Protein AF-A0A1H1JXV8-F1 (afdb_monomer_lite)

Secondary structure (DSSP, 8-state):
---HHHHHHHHHHHH-GGGS-TT-HHHHHHHHTTSEEEPPTTSSSPPEEE-HHHHHHHHHH--

Structure (mmCIF, N/CA/C/O backbone):
data_AF-A0A1H1JXV8-F1
#
_entry.id   AF-A0A1H1JXV8-F1
#
loop_
_atom_site.group_PDB
_atom_site.id
_atom_site.type_symbol
_atom_site.label_atom_id
_atom_site.label_alt_id
_atom_site.label_comp_id
_atom_site.label_asym_id
_atom_site.label_entity_id
_atom_site.label_seq_id
_atom_site.pdbx_PDB_ins_code
_atom_site.Cartn_x
_atom_site.Cartn_y
_atom_site.Cartn_z
_atom_site.occupancy
_atom_site.B_iso_or_equiv
_atom_site.auth_seq_id
_atom_site.auth_comp_id
_atom_site.auth_asym_id
_atom_site.auth_atom_id
_atom_site.pdbx_PDB_model_num
ATOM 1 N N . MET A 1 1 ? -5.991 4.276 11.739 1.00 82.56 1 MET A N 1
ATOM 2 C CA . MET A 1 1 ? -7.221 3.965 10.975 1.00 82.56 1 MET A CA 1
ATOM 3 C C . MET A 1 1 ? -6.986 4.422 9.550 1.00 82.56 1 MET A C 1
ATOM 5 O O . MET A 1 1 ? -6.356 5.459 9.402 1.00 82.56 1 MET A O 1
ATOM 9 N N . LEU A 1 2 ? -7.421 3.657 8.546 1.00 87.88 2 LEU A N 1
ATOM 10 C CA . LEU A 1 2 ? -7.298 4.083 7.151 1.00 87.88 2 LEU A CA 1
ATOM 11 C C . LEU A 1 2 ? -8.331 5.166 6.832 1.00 87.88 2 LEU A C 1
ATOM 13 O O . LEU A 1 2 ? -9.489 5.069 7.241 1.00 87.88 2 LEU A O 1
ATOM 17 N N . SER A 1 3 ? -7.909 6.171 6.081 1.00 93.31 3 SER A N 1
ATOM 18 C CA . SER A 1 3 ? -8.782 7.123 5.407 1.00 93.31 3 SER A CA 1
ATOM 19 C C . SER A 1 3 ? -9.526 6.459 4.243 1.00 93.31 3 SER A C 1
ATOM 21 O O . SER A 1 3 ? -9.122 5.415 3.725 1.00 93.31 3 SER A O 1
ATOM 23 N N . LEU A 1 4 ? -10.602 7.099 3.774 1.00 91.69 4 LEU A N 1
ATOM 24 C CA . LEU A 1 4 ? -11.345 6.639 2.597 1.00 91.6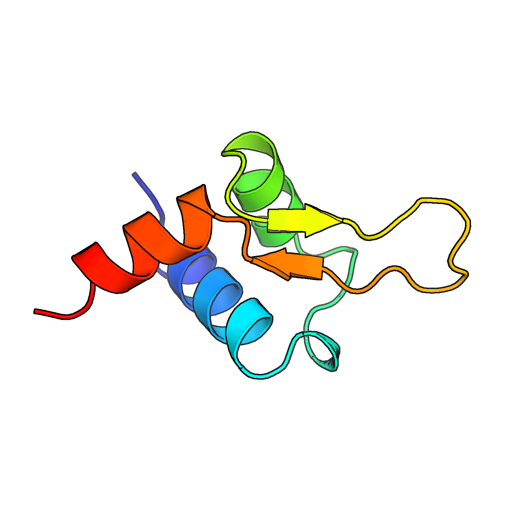9 4 LEU A CA 1
ATOM 25 C C . LEU A 1 4 ? -10.449 6.528 1.351 1.00 91.69 4 LEU A C 1
ATOM 27 O O . LEU A 1 4 ? -10.625 5.611 0.554 1.00 91.69 4 LEU A O 1
ATOM 31 N N . HIS A 1 5 ? -9.482 7.438 1.205 1.00 92.81 5 HIS A N 1
ATOM 32 C CA . HIS A 1 5 ? -8.570 7.462 0.060 1.00 92.81 5 HIS A CA 1
ATOM 33 C C . HIS A 1 5 ? -7.617 6.265 0.104 1.00 92.81 5 HIS A C 1
ATOM 35 O O . HIS A 1 5 ? -7.458 5.574 -0.895 1.00 92.81 5 HIS A O 1
ATOM 41 N N . GLU A 1 6 ? -7.075 5.929 1.276 1.00 94.44 6 GLU A N 1
ATOM 42 C CA . GLU A 1 6 ? -6.222 4.745 1.437 1.00 94.44 6 GLU A CA 1
ATOM 43 C C . GLU A 1 6 ? -6.993 3.440 1.205 1.00 94.44 6 GLU A C 1
ATOM 45 O O . GLU A 1 6 ? -6.472 2.526 0.569 1.00 94.44 6 GLU A O 1
ATOM 50 N N . VAL A 1 7 ? -8.248 3.348 1.664 1.00 93.81 7 VAL A N 1
ATOM 51 C CA . VAL A 1 7 ? -9.105 2.183 1.378 1.00 93.81 7 VAL A CA 1
ATOM 52 C C . VAL A 1 7 ? -9.394 2.069 -0.123 1.00 93.81 7 VAL A C 1
ATOM 54 O O . VAL A 1 7 ? -9.300 0.972 -0.678 1.00 93.81 7 VAL A O 1
ATOM 57 N N . ALA A 1 8 ? -9.705 3.182 -0.794 1.00 92.94 8 ALA A N 1
ATOM 58 C CA . ALA A 1 8 ? -9.944 3.208 -2.236 1.00 92.94 8 ALA A CA 1
ATOM 59 C C . ALA A 1 8 ? -8.6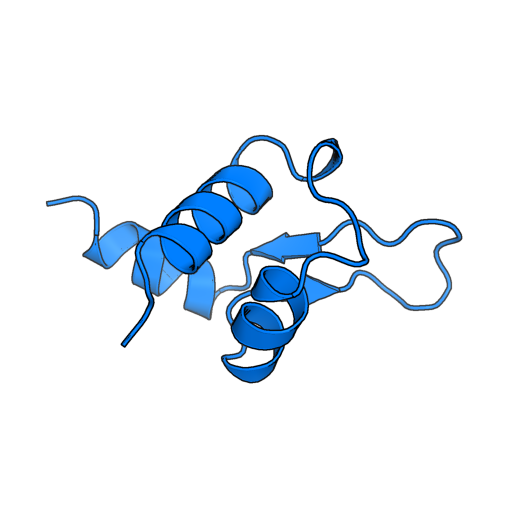92 2.805 -3.029 1.00 92.94 8 ALA A C 1
ATOM 61 O O . ALA A 1 8 ? -8.784 1.975 -3.933 1.00 92.94 8 ALA A O 1
ATOM 62 N N . THR A 1 9 ? -7.517 3.313 -2.649 1.00 94.38 9 THR A N 1
ATOM 63 C CA . THR A 1 9 ? -6.239 2.929 -3.258 1.00 94.38 9 THR A CA 1
ATOM 64 C C . THR A 1 9 ? -5.931 1.453 -3.014 1.00 94.38 9 THR A C 1
ATOM 66 O O . THR A 1 9 ? -5.535 0.757 -3.942 1.00 94.38 9 THR A O 1
ATOM 69 N N . LEU A 1 10 ? -6.183 0.921 -1.814 1.00 94.62 10 LEU A N 1
ATOM 70 C CA . LEU A 1 10 ? -5.975 -0.501 -1.518 1.00 94.62 10 LEU A CA 1
ATOM 71 C C . LEU A 1 10 ? -6.884 -1.416 -2.363 1.00 94.62 10 LEU A C 1
ATOM 73 O O . LEU A 1 10 ? -6.442 -2.465 -2.836 1.00 94.62 10 LEU A O 1
ATOM 77 N N . LEU A 1 11 ? -8.139 -1.010 -2.595 1.00 94.25 11 LEU A N 1
ATOM 78 C CA . LEU A 1 11 ? -9.051 -1.690 -3.524 1.00 94.25 11 LEU A CA 1
ATOM 79 C C . LEU A 1 11 ? -8.566 -1.581 -4.976 1.00 94.25 11 LEU A C 1
ATOM 81 O O . LEU A 1 11 ? -8.585 -2.573 -5.704 1.00 94.25 11 LEU A O 1
ATOM 85 N N . LEU A 1 12 ? -8.072 -0.410 -5.382 1.00 93.75 12 LEU A N 1
ATOM 86 C CA . LEU A 1 12 ? -7.545 -0.187 -6.725 1.00 93.75 12 LEU A CA 1
ATOM 87 C C . LEU A 1 12 ? -6.294 -1.033 -6.998 1.00 93.75 12 LEU A C 1
ATOM 89 O O . LEU A 1 12 ? -6.200 -1.633 -8.062 1.00 93.75 12 LEU A O 1
ATOM 93 N N . ILE A 1 13 ? -5.378 -1.160 -6.034 1.00 94.00 13 ILE A N 1
ATOM 94 C CA . ILE A 1 13 ? -4.197 -2.036 -6.145 1.00 94.00 13 ILE A CA 1
ATOM 95 C C . ILE A 1 13 ? -4.617 -3.501 -6.297 1.00 94.00 13 ILE A C 1
ATOM 97 O O . ILE A 1 13 ? -3.996 -4.244 -7.055 1.00 94.00 13 ILE A O 1
ATOM 101 N N . LYS A 1 14 ? -5.677 -3.929 -5.598 1.00 93.50 14 LYS A N 1
ATOM 102 C CA . LYS A 1 14 ? -6.198 -5.298 -5.701 1.00 93.50 14 LYS A CA 1
ATOM 103 C C . LYS A 1 14 ? -6.771 -5.597 -7.089 1.00 93.50 14 LYS A C 1
ATOM 105 O O . LYS A 1 14 ? -6.525 -6.679 -7.614 1.00 93.50 14 LYS A O 1
ATOM 110 N N . ASP A 1 15 ? -7.565 -4.679 -7.636 1.00 93.69 15 ASP A N 1
ATOM 111 C CA . ASP A 1 15 ? -8.379 -4.943 -8.830 1.00 93.69 15 ASP A CA 1
ATOM 112 C C . ASP A 1 15 ? -7.720 -4.455 -10.135 1.00 93.69 15 ASP A C 1
ATOM 114 O O . ASP A 1 15 ? -7.953 -5.030 -11.197 1.00 93.69 15 ASP A O 1
ATOM 118 N N . ALA A 1 16 ? -6.882 -3.418 -10.072 1.00 91.69 16 ALA A N 1
ATOM 119 C CA . ALA A 1 16 ? -6.186 -2.830 -11.216 1.00 91.69 16 ALA A CA 1
ATOM 120 C C . ALA A 1 16 ? -4.843 -2.180 -10.799 1.00 91.69 16 ALA A C 1
ATOM 122 O O . ALA A 1 16 ? -4.703 -0.955 -10.871 1.00 91.69 16 ALA A O 1
ATOM 123 N N . PRO A 1 17 ? -3.828 -2.974 -10.401 1.00 88.69 17 PRO A N 1
ATOM 124 C CA . PRO A 1 17 ? -2.539 -2.461 -9.915 1.00 88.69 17 PRO A CA 1
ATOM 125 C C . PRO A 1 17 ? -1.806 -1.579 -10.938 1.00 88.69 17 PRO A C 1
ATOM 127 O O . PRO A 1 17 ? -1.084 -0.666 -10.555 1.00 88.69 17 PRO A O 1
ATOM 130 N N . ASP A 1 18 ? -2.038 -1.797 -12.235 1.00 87.25 18 ASP A N 1
ATOM 131 C CA . ASP A 1 18 ? -1.503 -0.986 -13.340 1.00 87.25 18 ASP A CA 1
ATOM 132 C C . ASP A 1 18 ? -1.996 0.468 -13.361 1.00 87.25 18 ASP A C 1
ATOM 134 O O . ASP A 1 18 ? -1.411 1.315 -14.033 1.00 87.25 18 ASP A O 1
ATOM 138 N N . ARG A 1 19 ? -3.095 0.767 -12.660 1.00 86.12 19 ARG A N 1
ATOM 139 C CA . ARG A 1 19 ? -3.693 2.109 -12.613 1.00 86.12 19 ARG A CA 1
ATOM 140 C C . ARG A 1 19 ? -3.180 2.958 -11.457 1.00 86.12 19 ARG A C 1
ATOM 142 O O . ARG A 1 19 ? -3.595 4.107 -11.325 1.00 86.12 19 ARG A O 1
ATOM 149 N N . VAL A 1 20 ? -2.315 2.401 -10.615 1.00 86.69 20 VAL A N 1
ATOM 150 C CA . VAL A 1 20 ? -1.801 3.076 -9.428 1.00 86.69 20 VAL A CA 1
ATOM 151 C C . VAL A 1 20 ? -0.428 3.643 -9.750 1.00 86.69 20 VAL A C 1
ATOM 153 O O . VAL A 1 20 ? 0.516 2.902 -10.014 1.00 86.69 20 VAL A O 1
ATOM 156 N N . GLY A 1 21 ? -0.327 4.972 -9.747 1.00 82.12 21 GLY A N 1
ATOM 157 C CA . GLY A 1 21 ? 0.955 5.653 -9.897 1.00 82.12 21 GLY A CA 1
ATOM 158 C C . GLY A 1 21 ? 1.869 5.355 -8.708 1.00 82.12 21 GLY A C 1
ATOM 159 O O . GLY A 1 21 ? 1.421 5.387 -7.561 1.00 82.12 21 GLY A O 1
ATOM 160 N N . LEU A 1 22 ? 3.150 5.094 -8.978 1.00 79.00 22 LEU A N 1
ATOM 161 C CA . LEU A 1 22 ? 4.145 4.798 -7.937 1.00 79.00 22 LEU A CA 1
ATOM 162 C C . LEU A 1 22 ? 4.398 5.991 -6.998 1.00 79.00 22 LEU A C 1
ATOM 164 O O . LEU A 1 22 ? 4.795 5.785 -5.856 1.00 79.00 22 LEU A O 1
ATOM 168 N N . ASP A 1 23 ? 4.084 7.207 -7.450 1.00 82.00 23 ASP A N 1
ATOM 169 C CA . ASP A 1 23 ? 4.216 8.452 -6.682 1.00 82.00 23 ASP A CA 1
ATOM 170 C C . ASP A 1 23 ? 2.965 8.802 -5.850 1.00 82.00 23 ASP A C 1
ATOM 172 O O . ASP A 1 23 ? 2.872 9.895 -5.288 1.00 82.00 23 ASP A O 1
ATOM 176 N N . SER A 1 24 ? 1.973 7.904 -5.768 1.00 84.44 24 SER A N 1
ATOM 177 C CA . SER A 1 24 ? 0.782 8.128 -4.939 1.00 84.44 24 SER A CA 1
ATOM 178 C C . SER A 1 24 ? 1.173 8.221 -3.453 1.00 84.44 24 SER A C 1
ATOM 180 O O . SER A 1 24 ? 1.787 7.291 -2.918 1.00 84.44 24 SER A O 1
ATOM 182 N N . PRO A 1 25 ? 0.797 9.302 -2.741 1.00 89.00 25 PRO A N 1
ATOM 183 C CA . PRO A 1 25 ? 1.104 9.443 -1.316 1.00 89.00 25 PRO A CA 1
ATOM 184 C C . PRO A 1 25 ? 0.426 8.355 -0.469 1.00 89.00 25 PRO A C 1
ATOM 186 O O . PRO A 1 25 ? 0.981 7.913 0.542 1.00 89.00 25 PRO A O 1
ATOM 189 N N . GLU A 1 26 ? -0.734 7.866 -0.909 1.00 92.75 26 GLU A N 1
ATOM 190 C CA . GLU A 1 26 ? -1.441 6.747 -0.290 1.00 92.75 26 GLU A CA 1
ATOM 191 C C . GLU A 1 26 ? -0.627 5.454 -0.385 1.00 92.75 26 GLU A C 1
ATOM 193 O O . GLU A 1 26 ? -0.635 4.666 0.555 1.00 92.75 26 GLU A O 1
ATOM 198 N N . LEU A 1 27 ? 0.124 5.239 -1.472 1.00 90.75 27 LEU A N 1
ATOM 199 C CA . LEU A 1 27 ? 0.964 4.051 -1.636 1.00 90.75 27 LEU A CA 1
ATOM 200 C C . LEU A 1 27 ? 2.049 3.975 -0.556 1.00 90.75 27 LEU A C 1
ATOM 202 O O . LEU A 1 27 ? 2.255 2.926 0.058 1.00 90.75 27 LEU A O 1
ATOM 206 N N . GLY A 1 28 ? 2.689 5.111 -0.267 1.00 90.88 28 GLY A N 1
ATOM 207 C CA . GLY A 1 28 ? 3.668 5.220 0.813 1.00 90.88 28 GLY A CA 1
ATOM 208 C C . GLY A 1 28 ? 3.048 4.981 2.191 1.00 90.88 28 GLY A C 1
ATOM 209 O O . GLY A 1 28 ? 3.649 4.310 3.032 1.00 90.88 28 GLY A O 1
ATOM 210 N N . ALA A 1 29 ? 1.836 5.487 2.430 1.00 93.19 29 ALA A N 1
ATOM 211 C CA . ALA A 1 29 ? 1.114 5.252 3.680 1.00 93.19 29 ALA A CA 1
ATOM 212 C C . ALA A 1 29 ? 0.705 3.776 3.847 1.00 93.19 29 ALA A C 1
ATOM 214 O O . ALA A 1 29 ? 0.958 3.175 4.892 1.00 93.19 29 ALA A O 1
ATOM 215 N N . LEU A 1 30 ? 0.159 3.158 2.796 1.00 95.00 30 LEU A N 1
ATOM 216 C CA . LEU A 1 30 ? -0.222 1.744 2.777 1.00 95.00 30 LEU A CA 1
ATOM 217 C C . LEU A 1 30 ? 0.990 0.819 2.954 1.00 95.00 30 LEU A C 1
ATOM 219 O O . LEU A 1 30 ? 0.885 -0.197 3.645 1.00 95.00 30 LEU A O 1
ATOM 223 N N . SER A 1 31 ? 2.139 1.173 2.371 1.00 92.56 31 SER A N 1
ATOM 224 C CA . SER A 1 31 ? 3.380 0.403 2.506 1.00 92.56 31 SER A CA 1
ATOM 225 C C . SER A 1 31 ? 3.932 0.474 3.933 1.00 9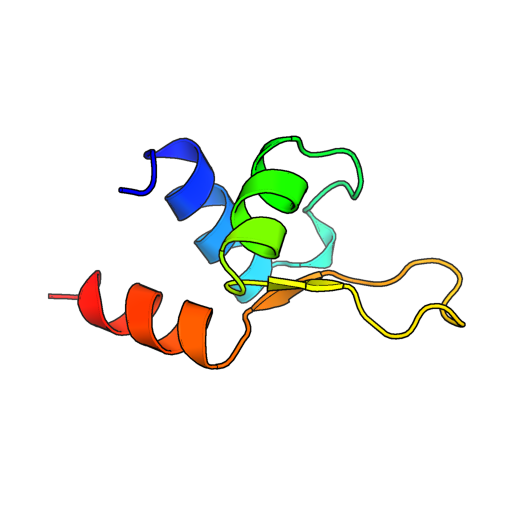2.56 31 SER A C 1
ATOM 227 O O . SER A 1 31 ? 4.273 -0.557 4.507 1.00 92.56 31 SER A O 1
ATOM 229 N N . LYS A 1 32 ? 3.899 1.654 4.576 1.00 93.38 32 LYS A N 1
ATOM 230 C CA . LYS A 1 32 ? 4.261 1.816 6.003 1.00 93.38 32 LYS A CA 1
ATOM 231 C C . LYS A 1 32 ? 3.390 0.987 6.949 1.00 93.38 32 LYS A C 1
ATOM 233 O O . LYS A 1 32 ? 3.822 0.658 8.048 1.00 93.38 32 LYS A O 1
ATOM 238 N N . LEU A 1 33 ? 2.162 0.680 6.539 1.00 94.44 33 LEU A N 1
ATOM 239 C CA . LEU A 1 33 ? 1.227 -0.164 7.283 1.00 94.44 33 LEU A CA 1
ATOM 240 C C . LEU A 1 33 ? 1.319 -1.649 6.895 1.00 94.44 33 LEU A C 1
ATOM 242 O O . LEU A 1 33 ? 0.511 -2.447 7.375 1.00 94.44 33 LEU A O 1
ATOM 246 N N . GLU A 1 34 ? 2.275 -2.010 6.035 1.00 94.81 34 GLU A N 1
ATOM 247 C CA . GLU A 1 34 ? 2.498 -3.366 5.520 1.00 94.81 34 GLU A CA 1
ATOM 248 C C . GLU A 1 34 ? 1.267 -3.937 4.804 1.00 94.81 34 GLU A C 1
ATOM 250 O O . GLU A 1 34 ? 0.987 -5.134 4.861 1.00 94.81 34 GLU A O 1
ATOM 255 N N . LEU A 1 35 ? 0.472 -3.077 4.164 1.00 96.00 35 LEU A N 1
ATOM 256 C CA . LEU A 1 35 ? -0.746 -3.475 3.449 1.00 96.00 35 LEU A CA 1
ATOM 257 C C . LEU A 1 35 ? -0.492 -3.721 1.969 1.00 96.00 35 LEU A C 1
ATOM 259 O O . LEU A 1 35 ? -1.302 -4.373 1.308 1.00 96.00 35 LEU A O 1
ATOM 263 N N . VAL A 1 36 ? 0.618 -3.188 1.463 1.00 94.62 36 VAL A N 1
ATOM 264 C CA . VAL A 1 36 ? 1.047 -3.322 0.078 1.00 94.62 36 VAL A CA 1
ATOM 265 C C . VAL A 1 36 ? 2.541 -3.593 0.021 1.00 94.62 36 VAL A C 1
ATOM 267 O O . VAL A 1 36 ? 3.318 -2.996 0.767 1.00 94.62 36 VAL A O 1
ATOM 270 N N . ASP A 1 37 ? 2.914 -4.469 -0.898 1.00 92.62 37 ASP A N 1
ATOM 271 C CA . ASP A 1 37 ? 4.287 -4.793 -1.238 1.00 9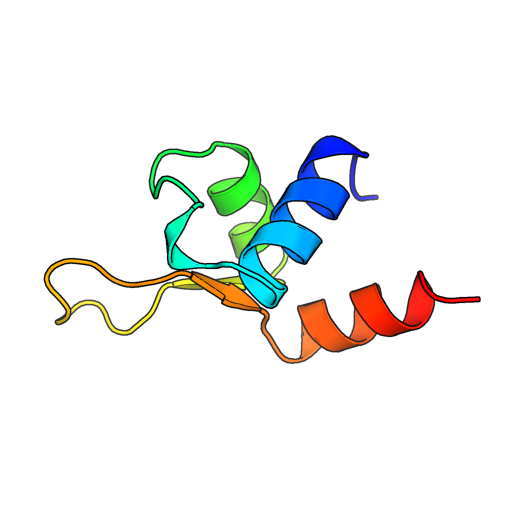2.62 37 ASP A CA 1
ATOM 272 C C . ASP A 1 37 ? 4.626 -4.125 -2.571 1.00 92.62 37 ASP A C 1
ATOM 274 O O . ASP A 1 37 ? 3.913 -4.280 -3.571 1.00 92.62 37 ASP A O 1
ATOM 278 N N . MET A 1 38 ? 5.727 -3.378 -2.591 1.00 84.94 38 MET A N 1
ATOM 279 C CA . MET A 1 38 ? 6.341 -2.927 -3.835 1.00 84.94 38 MET A CA 1
ATOM 280 C C . MET A 1 38 ? 7.094 -4.132 -4.393 1.00 84.94 38 MET A C 1
ATOM 282 O O . MET A 1 38 ? 7.885 -4.740 -3.673 1.00 84.94 38 MET A O 1
ATOM 286 N N . GLY A 1 39 ? 6.791 -4.539 -5.629 1.00 74.69 39 GLY A N 1
ATOM 287 C CA . GLY A 1 39 ? 7.447 -5.683 -6.270 1.00 74.69 39 GLY A CA 1
ATOM 288 C C . GLY A 1 39 ? 8.985 -5.603 -6.235 1.00 74.69 39 GLY A C 1
ATOM 289 O O . GLY A 1 39 ? 9.542 -4.566 -5.877 1.00 74.69 39 GLY A O 1
ATOM 290 N N . PRO A 1 40 ? 9.686 -6.689 -6.606 1.00 76.50 40 PRO A N 1
ATOM 291 C CA . PRO A 1 40 ? 11.136 -6.762 -6.466 1.00 76.50 40 PRO A CA 1
ATOM 292 C C . PRO A 1 40 ? 11.841 -5.558 -7.116 1.00 76.50 40 PRO A C 1
ATOM 294 O O . PRO A 1 40 ? 11.430 -5.128 -8.199 1.00 76.50 40 PRO A O 1
ATOM 297 N N . PRO A 1 41 ? 12.902 -5.029 -6.476 1.00 68.62 41 PRO A N 1
ATOM 298 C CA . PRO A 1 41 ? 13.564 -3.794 -6.897 1.00 68.62 41 PRO A CA 1
ATOM 299 C C . PRO A 1 41 ? 14.222 -3.895 -8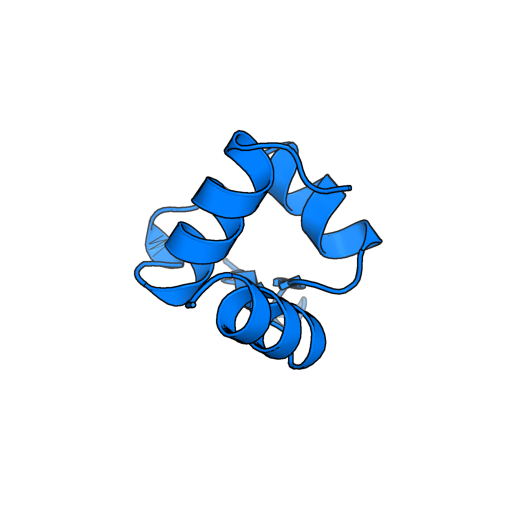.281 1.00 68.62 41 PRO A C 1
ATOM 301 O O . PRO A 1 41 ? 14.439 -2.873 -8.921 1.00 68.62 41 PRO A O 1
ATOM 304 N N . ASP A 1 42 ? 14.481 -5.111 -8.771 1.00 77.69 42 ASP A N 1
ATOM 305 C CA . ASP A 1 42 ? 15.086 -5.367 -10.085 1.00 77.69 42 ASP A CA 1
ATOM 306 C C . ASP A 1 42 ? 14.111 -5.190 -11.267 1.00 77.69 42 ASP A C 1
ATOM 308 O O . ASP A 1 42 ? 14.484 -5.362 -12.429 1.00 77.69 42 ASP A O 1
ATOM 312 N N . VAL A 1 43 ? 12.843 -4.863 -11.002 1.00 78.06 43 VAL A N 1
ATOM 313 C CA . VAL A 1 43 ? 11.834 -4.652 -12.044 1.00 78.06 43 VAL A CA 1
ATOM 314 C C . VAL A 1 43 ? 11.801 -3.178 -12.432 1.00 78.06 43 VAL A C 1
ATOM 316 O O . VAL A 1 43 ? 11.574 -2.316 -11.595 1.00 78.06 43 VAL A O 1
ATOM 319 N N . VAL A 1 44 ? 11.935 -2.897 -13.731 1.00 73.19 44 VAL A N 1
ATOM 320 C CA . VAL A 1 44 ? 11.929 -1.532 -14.303 1.00 73.19 44 VAL A CA 1
ATOM 321 C C . VAL A 1 44 ? 10.668 -0.733 -13.931 1.00 73.19 44 VAL A C 1
ATOM 323 O O . VAL A 1 44 ? 10.722 0.485 -13.803 1.00 73.19 44 VAL A O 1
ATOM 326 N N . MET A 1 45 ? 9.535 -1.410 -13.729 1.00 73.38 45 MET A N 1
ATOM 327 C CA . MET A 1 45 ? 8.297 -0.828 -13.200 1.00 73.38 45 MET A CA 1
ATOM 328 C C . MET A 1 45 ? 7.659 -1.803 -12.198 1.00 73.38 45 MET A C 1
ATOM 330 O O . MET A 1 45 ? 6.860 -2.660 -12.599 1.00 73.38 45 MET A O 1
ATOM 334 N N . PRO A 1 46 ? 8.029 -1.743 -10.905 1.00 81.00 46 PRO A N 1
ATOM 335 C CA . PRO A 1 46 ? 7.478 -2.646 -9.908 1.00 81.00 46 PRO A CA 1
ATOM 336 C C . PRO A 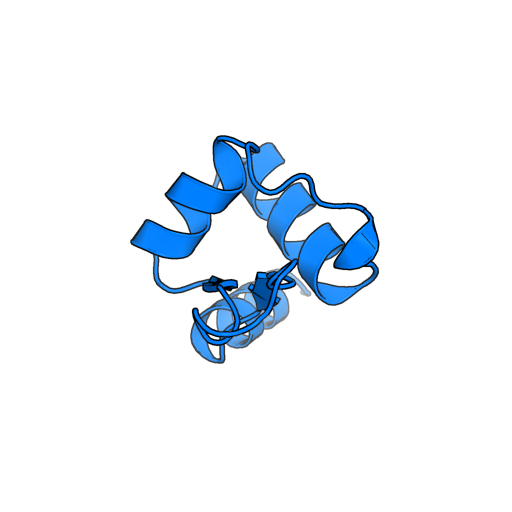1 46 ? 6.005 -2.300 -9.695 1.00 81.00 46 PRO A C 1
ATOM 338 O O . PRO A 1 46 ? 5.659 -1.171 -9.368 1.00 81.00 46 PRO A O 1
ATOM 341 N N . LYS A 1 47 ? 5.116 -3.274 -9.889 1.00 86.88 47 LYS A N 1
ATOM 342 C CA . LYS A 1 47 ? 3.684 -3.080 -9.642 1.00 86.88 47 LYS A CA 1
ATOM 343 C C . LYS A 1 47 ? 3.394 -3.291 -8.158 1.00 86.88 47 LYS A C 1
ATOM 345 O O . LYS A 1 47 ? 3.816 -4.328 -7.630 1.00 86.88 47 LYS A O 1
ATOM 350 N N . PRO A 1 48 ? 2.662 -2.382 -7.497 1.00 91.31 48 PRO A N 1
ATOM 351 C CA . PRO A 1 48 ? 2.245 -2.611 -6.127 1.00 91.31 48 PRO A CA 1
ATOM 352 C C . PRO A 1 48 ? 1.301 -3.813 -6.065 1.00 91.31 48 PRO A C 1
ATOM 354 O O . PRO A 1 48 ? 0.478 -4.028 -6.960 1.00 91.31 48 PRO A O 1
ATOM 357 N N . ARG A 1 49 ? 1.422 -4.612 -5.007 1.00 92.94 49 ARG A N 1
ATOM 358 C CA . ARG A 1 49 ? 0.535 -5.748 -4.733 1.00 92.94 49 ARG A CA 1
ATOM 359 C C . ARG A 1 49 ? -0.002 -5.648 -3.321 1.00 92.94 49 ARG A C 1
ATOM 361 O O . ARG A 1 49 ? 0.700 -5.199 -2.428 1.00 92.94 49 ARG A O 1
ATOM 368 N N . VAL A 1 50 ? -1.241 -6.077 -3.108 1.00 95.31 50 VAL A N 1
ATOM 369 C CA . VAL A 1 50 ? -1.804 -6.159 -1.756 1.00 95.31 50 VAL A CA 1
ATOM 370 C C . VAL A 1 50 ? -1.107 -7.286 -0.992 1.00 95.31 50 VAL A C 1
ATOM 372 O O . VAL A 1 50 ? -1.022 -8.411 -1.484 1.00 95.31 50 VAL A O 1
ATOM 375 N N . SER A 1 51 ? -0.628 -6.986 0.213 1.00 95.88 51 SER A N 1
ATOM 376 C CA . SER A 1 51 ? 0.019 -7.969 1.083 1.00 95.88 51 SER A CA 1
ATOM 377 C C . SER A 1 51 ? -1.010 -8.915 1.718 1.00 95.88 51 SER A C 1
ATOM 379 O O . SER A 1 51 ? -2.224 -8.673 1.699 1.00 95.88 51 SER A O 1
ATOM 381 N N . ALA A 1 52 ? -0.549 -9.977 2.384 1.00 95.56 52 ALA A N 1
ATOM 382 C CA . ALA A 1 52 ? -1.432 -10.855 3.160 1.00 95.56 52 ALA A CA 1
ATOM 383 C C . ALA A 1 52 ? -2.236 -10.089 4.234 1.00 95.56 52 ALA A C 1
ATOM 385 O O . ALA A 1 52 ? -3.430 -10.349 4.432 1.00 95.56 52 ALA A O 1
ATOM 386 N N . ARG A 1 53 ? -1.605 -9.101 4.886 1.00 95.50 53 ARG A N 1
ATOM 387 C CA . ARG A 1 53 ? -2.241 -8.220 5.876 1.00 95.50 53 ARG A CA 1
ATOM 388 C C . ARG A 1 53 ? -3.286 -7.315 5.222 1.00 95.50 53 ARG A C 1
ATOM 390 O O . ARG A 1 53 ? -4.401 -7.207 5.738 1.00 95.50 53 ARG A O 1
ATOM 397 N N . GLY A 1 54 ? -2.966 -6.730 4.067 1.00 95.38 54 GLY A N 1
ATOM 398 C CA . GLY A 1 54 ? -3.905 -5.934 3.274 1.00 95.38 54 GLY A CA 1
ATOM 399 C C . GLY A 1 54 ? -5.147 -6.731 2.872 1.00 95.38 54 GLY A C 1
ATOM 400 O O . GLY A 1 54 ? -6.272 -6.270 3.068 1.00 95.38 54 GLY A O 1
ATOM 401 N N . HIS A 1 55 ? -4.969 -7.978 2.424 1.00 95.50 55 HIS A N 1
ATOM 402 C CA . HIS A 1 55 ? -6.082 -8.881 2.126 1.00 95.50 55 HIS A CA 1
ATOM 403 C C . HIS A 1 55 ? -6.944 -9.191 3.358 1.00 95.50 55 HIS A C 1
ATOM 405 O O . HIS A 1 55 ? -8.167 -9.264 3.239 1.00 95.50 55 HIS A O 1
ATOM 411 N N . GLY A 1 56 ? -6.331 -9.361 4.534 1.00 94.69 56 GLY A N 1
ATOM 412 C CA . GLY A 1 56 ? -7.054 -9.519 5.799 1.00 94.69 56 GLY A CA 1
ATOM 413 C C . GLY A 1 56 ? -7.946 -8.321 6.115 1.00 94.69 56 GLY A C 1
ATOM 414 O O . GLY A 1 56 ? -9.123 -8.497 6.424 1.00 94.69 56 GLY A O 1
ATOM 415 N N . MET A 1 57 ? -7.420 -7.108 5.950 1.00 92.25 57 MET A N 1
ATOM 416 C CA . MET A 1 57 ? -8.194 -5.889 6.174 1.00 92.25 57 MET A CA 1
ATOM 417 C C . MET A 1 57 ? -9.319 -5.707 5.151 1.00 92.25 57 MET A C 1
ATOM 419 O O . MET A 1 57 ? -10.443 -5.394 5.533 1.00 92.25 57 MET A O 1
ATOM 423 N N . LEU A 1 58 ? -9.063 -5.967 3.865 1.00 92.88 58 LEU A N 1
ATOM 424 C CA . LEU A 1 58 ? -10.104 -5.900 2.834 1.00 92.88 58 LEU A CA 1
ATOM 425 C C . LEU A 1 58 ? -11.245 -6.895 3.082 1.00 92.88 58 LEU A C 1
ATOM 427 O O . LEU A 1 58 ? -12.396 -6.587 2.777 1.00 92.88 58 LEU A O 1
ATOM 431 N N . ARG A 1 59 ? -10.949 -8.074 3.647 1.00 92.75 59 ARG A N 1
ATOM 432 C CA . ARG A 1 59 ? -11.988 -9.021 4.077 1.00 92.75 59 ARG A CA 1
ATOM 433 C C . ARG A 1 59 ? -12.809 -8.476 5.242 1.00 92.75 59 ARG A C 1
ATOM 435 O O . ARG A 1 59 ? -14.017 -8.628 5.215 1.00 92.75 59 ARG A O 1
ATOM 442 N N . ALA A 1 60 ? -12.182 -7.809 6.211 1.00 89.62 60 ALA A N 1
ATOM 443 C CA . ALA A 1 60 ? -12.884 -7.216 7.352 1.00 89.62 60 ALA A CA 1
ATOM 444 C C . ALA A 1 60 ? -13.796 -6.029 6.973 1.00 89.62 60 ALA A C 1
ATOM 446 O O . ALA A 1 60 ? -14.716 -5.710 7.717 1.00 89.62 60 ALA A O 1
ATOM 447 N N . LEU A 1 61 ? -13.548 -5.379 5.829 1.00 83.31 61 LEU A N 1
ATOM 448 C CA . LEU A 1 61 ? -14.393 -4.301 5.294 1.00 83.31 61 LEU A CA 1
ATOM 449 C C . LEU A 1 61 ? -15.615 -4.808 4.514 1.00 83.31 61 LEU A C 1
ATOM 451 O O . LEU A 1 61 ? -16.555 -4.048 4.291 1.00 83.31 61 LEU A O 1
ATOM 455 N N . ARG A 1 62 ? -15.599 -6.067 4.062 1.00 68.50 62 ARG A N 1
ATOM 456 C CA . ARG A 1 62 ? -16.755 -6.714 3.436 1.00 68.50 62 ARG A CA 1
ATOM 457 C C . ARG A 1 62 ? -17.584 -7.362 4.544 1.00 68.50 62 ARG A C 1
ATOM 459 O O . ARG A 1 62 ? -17.270 -8.471 4.961 1.00 68.50 62 ARG A O 1
ATOM 466 N N . CYS A 1 63 ? -18.577 -6.625 5.038 1.00 51.16 63 CYS A N 1
ATOM 467 C CA . CYS A 1 63 ? -19.643 -7.173 5.876 1.00 51.16 63 CYS A CA 1
ATOM 468 C C . CYS A 1 63 ? -20.408 -8.282 5.143 1.00 51.16 63 CYS A C 1
ATOM 470 O O . CYS A 1 63 ? -20.571 -8.159 3.905 1.00 51.16 63 CYS A O 1
#

Foldseek 3Di:
DDDPVLLVVLVCLAPPLVPDDPPDPSLVVCVVVVQWDQADPPDPHTGIHGGPVVVVVNVVVPD

Sequence (63 aa):
MLSLHEVATLLLIKDAPDRVGLDSPELGALSKLELVDMGPPDVVMPKPRVSARGHGMLRALRC

Radius of gyration: 11.06 Å; chains: 1; bounding box: 35×20×25 Å

pLDDT: mean 88.3, std 8.58, range [51.16, 96.0]

Organism: NCBI:txid134537